Protein AF-A0A955A9N5-F1 (afdb_monomer_lite)

Secondary structure (DSSP, 8-state):
-HHHHHHHHHHS-TTSHHHHHHHHHHHHHHHHHHHHHHHHHHHHHHHHHHHHHHHHHHHHHHHHHHHHHHT---------PPP-TT-HHHHHHHHT-S-S---GGG--HHHHHHHHHHHHHHHHHTS--------

Foldseek 3Di:
DVVQLVVLVVPDPPPDPVSVVVVVVVVVVVVVVVVVVVVVVVVVVVVVVVVVVVVVVLLVVLVVVVCVVVVNPDDDDDDPQDDDPVDVVSVVVLVPDPDVDDDPVPPCVVVSVVVVVVVVVVVVVPPPPPDPPDD

Sequence (135 aa):
ILKQMEQLREKYTEGTPEYDREEKAIASQDTEFRLELVKMRKEFDSSRANVLVKVYSEITHWVKYLSDNMGIQLVMRITREKMDASKPETVQMVMSQDVLYYSPTVDYTDWVLKALQNEAAKTANARPAGNTQTR

Structure (mmCIF, N/CA/C/O backbone):
data_AF-A0A955A9N5-F1
#
_entry.id   AF-A0A955A9N5-F1
#
loop_
_atom_site.group_PDB
_atom_site.id
_atom_site.type_symbol
_atom_site.label_atom_id
_atom_site.label_alt_id
_atom_site.label_comp_id
_atom_site.label_asym_id
_atom_site.label_entity_id
_atom_site.label_seq_id
_atom_site.pdbx_PDB_ins_code
_atom_site.Cartn_x
_atom_site.Cartn_y
_atom_site.Cartn_z
_atom_site.occupancy
_atom_site.B_iso_or_equiv
_atom_site.auth_seq_id
_atom_site.auth_comp_id
_atom_site.auth_asym_id
_atom_site.auth_atom_id
_atom_site.pdbx_PDB_model_num
ATOM 1 N N . ILE A 1 1 ? -15.445 0.979 34.835 1.00 76.94 1 ILE A N 1
ATOM 2 C CA . ILE A 1 1 ? -16.102 -0.021 35.715 1.00 76.94 1 ILE A CA 1
ATOM 3 C C . ILE A 1 1 ? -15.397 -0.252 37.043 1.00 76.94 1 ILE A C 1
ATOM 5 O O . ILE A 1 1 ? -15.957 0.196 38.023 1.00 76.94 1 ILE A O 1
ATOM 9 N N . LEU A 1 2 ? -14.239 -0.936 37.129 1.00 78.81 2 LEU A N 1
ATOM 10 C CA . LEU A 1 2 ? -13.697 -1.414 38.424 1.00 78.81 2 LEU A CA 1
ATOM 11 C C . LEU A 1 2 ? -13.597 -0.296 39.475 1.00 78.81 2 LEU A C 1
ATOM 13 O O . LEU A 1 2 ? -14.167 -0.410 40.550 1.00 78.81 2 LEU A O 1
ATOM 17 N N . LYS A 1 3 ? -13.021 0.844 39.084 1.00 83.69 3 LYS A N 1
ATOM 18 C CA . LYS A 1 3 ? -12.931 2.048 39.921 1.00 83.69 3 LYS A CA 1
ATOM 19 C C . LYS A 1 3 ? -14.290 2.691 40.256 1.00 83.69 3 LYS A C 1
ATOM 21 O O . LYS A 1 3 ? -14.439 3.283 41.313 1.00 83.69 3 LYS A O 1
ATOM 26 N N . GLN A 1 4 ? -15.278 2.605 39.362 1.00 80.31 4 GLN A N 1
ATOM 27 C CA . GLN A 1 4 ? -16.629 3.147 39.595 1.00 80.31 4 GLN A CA 1
ATOM 28 C C . GLN A 1 4 ? -17.451 2.242 40.522 1.00 80.31 4 GLN A C 1
ATOM 30 O O . GLN A 1 4 ? -18.209 2.742 41.341 1.00 80.31 4 GLN A O 1
ATOM 35 N N . MET A 1 5 ? -17.272 0.923 40.419 1.00 79.44 5 MET A N 1
ATOM 36 C CA . MET A 1 5 ? -17.894 -0.070 41.300 1.00 79.44 5 MET A CA 1
ATOM 37 C C . MET A 1 5 ? -17.318 -0.011 42.715 1.00 79.44 5 MET A C 1
ATOM 39 O O . MET A 1 5 ? -18.055 -0.120 43.687 1.00 79.44 5 MET A O 1
ATOM 43 N N . GLU A 1 6 ? -16.013 0.218 42.835 1.00 81.44 6 GLU A N 1
ATOM 44 C CA . GLU A 1 6 ? -15.338 0.450 44.114 1.00 81.44 6 GLU A CA 1
ATOM 45 C C . GLU A 1 6 ? -15.870 1.722 44.798 1.00 81.44 6 GLU A C 1
ATOM 47 O O . GLU A 1 6 ? -16.326 1.668 45.936 1.00 81.44 6 GLU A O 1
ATOM 52 N N . GLN A 1 7 ? -15.977 2.830 44.056 1.00 82.56 7 GLN A N 1
ATOM 53 C CA . GLN A 1 7 ? -16.592 4.073 44.546 1.00 82.56 7 GLN A CA 1
ATOM 54 C C . GLN A 1 7 ? -18.079 3.933 44.901 1.0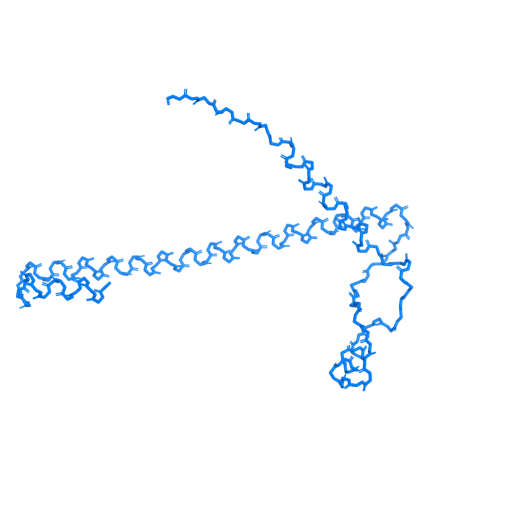0 82.56 7 GLN A C 1
ATOM 56 O O . GLN A 1 7 ? -18.585 4.700 45.720 1.00 82.56 7 GLN A O 1
ATOM 61 N N . LEU A 1 8 ? -18.797 2.997 44.273 1.00 82.25 8 LEU A N 1
ATOM 62 C CA . LEU A 1 8 ? -20.193 2.724 44.598 1.00 82.25 8 LEU A CA 1
ATOM 63 C C . LEU A 1 8 ? -20.316 1.997 45.943 1.00 82.25 8 LEU A C 1
ATOM 65 O O . LEU A 1 8 ? -21.122 2.399 46.780 1.00 82.25 8 LEU A O 1
ATOM 69 N N . ARG A 1 9 ? -19.468 0.985 46.168 1.00 80.06 9 ARG A N 1
ATOM 70 C CA . ARG A 1 9 ? -19.386 0.210 47.419 1.00 80.06 9 ARG A CA 1
ATOM 71 C C . ARG A 1 9 ? -18.927 1.049 48.615 1.00 80.06 9 ARG A C 1
ATOM 73 O O . ARG A 1 9 ? -19.300 0.752 49.742 1.00 80.06 9 ARG A O 1
ATOM 80 N N . GLU A 1 10 ? -18.160 2.112 48.377 1.00 83.50 10 GLU A N 1
ATOM 81 C CA . GLU A 1 10 ? -17.787 3.093 49.409 1.00 83.50 10 GLU A CA 1
ATOM 82 C C . GLU A 1 10 ? -18.940 4.036 49.803 1.00 83.50 10 GLU A C 1
ATOM 84 O O . GLU A 1 10 ? -18.935 4.584 50.904 1.00 83.50 10 GLU A O 1
ATOM 89 N N . LYS A 1 11 ? -19.919 4.256 48.912 1.00 79.62 11 LYS A N 1
ATOM 90 C CA . LYS A 1 11 ? -20.999 5.244 49.101 1.00 79.62 11 LYS A CA 1
ATOM 91 C C . LYS A 1 11 ? -22.332 4.641 49.531 1.00 79.62 11 LYS A C 1
ATOM 93 O O . LYS A 1 11 ? -23.096 5.318 50.215 1.00 79.62 11 LYS A O 1
ATOM 98 N N . TYR A 1 12 ? -22.623 3.409 49.124 1.00 80.31 12 TYR A N 1
ATOM 99 C CA . TYR A 1 12 ? -23.891 2.738 49.398 1.00 80.31 12 TYR A CA 1
ATOM 100 C C . TYR A 1 12 ? -23.651 1.309 49.881 1.00 80.31 12 TYR A C 1
ATOM 102 O O . TYR A 1 12 ? -22.771 0.611 49.381 1.00 80.31 12 TYR A O 1
ATOM 110 N N . THR A 1 13 ? -24.465 0.866 50.839 1.00 81.62 13 THR A N 1
ATOM 111 C CA . THR A 1 13 ? -24.461 -0.524 51.304 1.00 81.62 13 THR A CA 1
ATOM 112 C C . THR A 1 13 ? -25.043 -1.430 50.223 1.00 81.62 13 THR A C 1
ATOM 114 O O . THR A 1 13 ? -26.104 -1.138 49.676 1.00 81.62 13 THR A O 1
ATOM 117 N N . GLU A 1 14 ? -24.368 -2.540 49.933 1.00 77.75 14 GLU A N 1
ATOM 118 C CA . GLU A 1 14 ? -24.852 -3.540 48.976 1.00 77.75 14 GLU A CA 1
ATOM 119 C C . GLU A 1 14 ? -26.258 -4.038 49.358 1.00 77.75 14 GLU A C 1
ATOM 121 O O . GLU A 1 14 ? -26.528 -4.337 50.524 1.00 77.75 14 GLU A O 1
ATOM 126 N N . GLY A 1 15 ? -27.159 -4.111 48.373 1.00 75.56 15 GLY A N 1
ATOM 127 C CA . GLY A 1 15 ? -28.546 -4.553 48.554 1.00 75.56 15 GLY A CA 1
ATOM 128 C C . GLY A 1 15 ? -29.539 -3.466 48.978 1.00 75.56 15 GLY A C 1
ATOM 129 O O . GLY A 1 15 ? -30.697 -3.784 49.260 1.00 75.56 15 GLY A O 1
ATOM 130 N N . THR A 1 16 ? -29.134 -2.190 49.036 1.00 85.44 16 THR A N 1
ATOM 131 C CA . THR A 1 16 ? -30.096 -1.081 49.132 1.00 85.44 16 THR A CA 1
ATOM 132 C C . THR A 1 16 ? -30.683 -0.738 47.756 1.00 85.44 16 THR A C 1
ATOM 134 O O . THR A 1 16 ? -30.003 -0.885 46.737 1.00 85.44 16 THR A O 1
ATOM 137 N N . PRO A 1 17 ? -31.923 -0.212 47.690 1.00 84.50 17 PRO A N 1
ATOM 138 C CA . PRO A 1 17 ?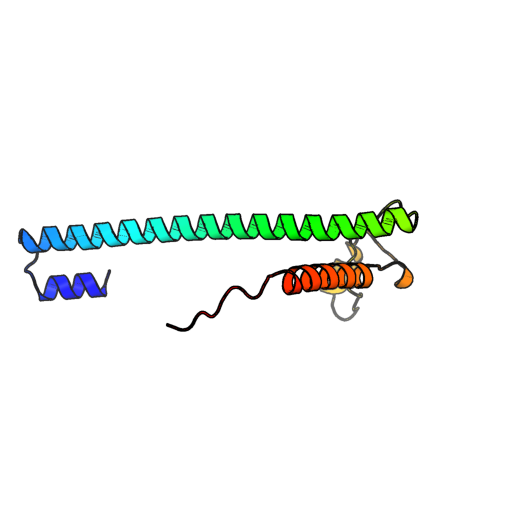 -32.531 0.212 46.427 1.00 84.50 17 PRO A CA 1
ATOM 139 C C . PRO A 1 17 ? -31.699 1.244 45.650 1.00 84.50 17 PRO A C 1
ATOM 141 O O . PRO A 1 17 ? -31.786 1.316 44.424 1.00 84.50 17 PRO A O 1
ATOM 144 N N . GLU A 1 18 ? -30.920 2.068 46.349 1.00 81.69 18 GLU A N 1
ATOM 145 C CA . GLU A 1 18 ? -30.030 3.072 45.768 1.00 81.69 18 GLU A CA 1
ATOM 146 C C . GLU A 1 18 ? -28.777 2.436 45.149 1.00 81.69 18 GLU A C 1
ATOM 148 O O . GLU A 1 18 ? -28.399 2.819 44.041 1.00 81.69 18 GLU A O 1
ATOM 153 N N . TYR A 1 19 ? -28.182 1.436 45.813 1.00 85.81 19 TYR A N 1
ATOM 154 C CA . TYR A 1 19 ? -27.048 0.676 45.279 1.00 85.81 19 TYR A CA 1
ATOM 155 C C . TYR A 1 19 ? -27.435 -0.037 43.981 1.00 85.81 19 TYR A C 1
ATOM 157 O O . TYR A 1 19 ? -26.770 0.140 42.963 1.00 85.81 19 TYR A O 1
ATOM 165 N N . ASP A 1 20 ? -28.559 -0.758 43.983 1.00 85.31 20 ASP A N 1
ATOM 166 C CA . ASP A 1 20 ? -29.020 -1.531 42.824 1.00 85.31 20 ASP A CA 1
ATOM 167 C C . ASP A 1 20 ? -29.300 -0.638 41.601 1.00 85.31 20 ASP A C 1
ATOM 169 O O . ASP A 1 20 ? -29.068 -1.030 40.453 1.00 85.31 20 ASP A O 1
ATOM 173 N N . ARG A 1 21 ? -29.801 0.588 41.820 1.00 88.50 21 ARG A N 1
ATOM 174 C CA . ARG A 1 21 ? -30.043 1.561 40.740 1.00 88.50 21 ARG A CA 1
ATOM 175 C C . ARG A 1 21 ? -28.745 2.032 40.099 1.00 88.50 21 ARG A C 1
ATOM 177 O O . ARG A 1 21 ? -28.650 2.045 38.872 1.00 88.50 21 ARG A O 1
ATOM 184 N N . GLU A 1 22 ? -27.772 2.423 40.911 1.00 85.94 22 GLU A N 1
ATOM 185 C CA . GLU A 1 22 ? -26.486 2.931 40.432 1.00 85.94 22 GLU A CA 1
ATOM 186 C C . GLU A 1 22 ? -25.620 1.813 39.835 1.00 85.94 22 GLU A C 1
ATOM 188 O O . GLU A 1 22 ? -24.994 2.003 38.791 1.00 85.94 22 GLU A O 1
ATOM 193 N N . GLU A 1 23 ? -25.647 0.609 40.414 1.00 85.69 23 GLU A N 1
ATOM 194 C CA . GLU A 1 23 ? -24.990 -0.572 39.847 1.00 85.69 23 GLU A CA 1
ATOM 195 C C . GLU A 1 23 ? -25.544 -0.870 38.448 1.00 85.69 23 GLU A C 1
ATOM 197 O O . GLU A 1 23 ? -24.786 -1.023 37.483 1.00 85.69 23 GLU A O 1
ATOM 202 N N . LYS A 1 24 ? -26.876 -0.862 38.308 1.00 87.94 24 LYS A N 1
ATOM 203 C CA . LYS A 1 24 ? -27.548 -1.051 37.020 1.00 87.94 24 LYS A CA 1
ATOM 204 C C . LYS A 1 24 ? -27.211 0.060 36.024 1.00 87.94 24 LYS A C 1
ATOM 206 O O . LYS A 1 24 ? -27.045 -0.227 34.837 1.00 87.94 24 LYS A O 1
ATOM 211 N N . ALA A 1 25 ? -27.074 1.306 36.479 1.00 88.94 25 ALA A N 1
ATOM 212 C CA . ALA A 1 25 ? -26.673 2.427 35.633 1.00 88.94 25 ALA A CA 1
ATOM 213 C C . ALA A 1 25 ? -25.237 2.261 35.107 1.00 88.94 25 ALA A C 1
ATOM 215 O O . ALA A 1 25 ? -25.011 2.391 33.903 1.00 88.94 25 ALA A O 1
ATOM 216 N N . ILE A 1 26 ? -24.280 1.897 35.967 1.00 88.62 26 ILE A N 1
ATOM 217 C CA . ILE A 1 26 ? -22.887 1.663 35.557 1.00 88.62 26 ILE A CA 1
ATOM 218 C C . ILE A 1 26 ? -22.789 0.451 34.618 1.00 88.62 26 ILE A C 1
ATOM 220 O O . ILE A 1 26 ? -22.070 0.504 33.619 1.00 88.62 26 ILE A O 1
ATOM 224 N N . ALA A 1 27 ? -23.521 -0.632 34.895 1.00 87.25 27 ALA A N 1
ATOM 225 C CA . ALA A 1 27 ? -23.561 -1.807 34.022 1.00 87.25 27 ALA A CA 1
ATOM 226 C C . ALA A 1 27 ? -24.157 -1.482 32.638 1.00 87.25 27 ALA A C 1
ATOM 228 O O . ALA A 1 27 ? -23.653 -1.950 31.612 1.00 87.25 27 ALA A O 1
ATOM 229 N N . SER A 1 28 ? -25.196 -0.639 32.595 1.00 90.50 28 SER A N 1
ATOM 230 C CA . SER A 1 28 ? -25.781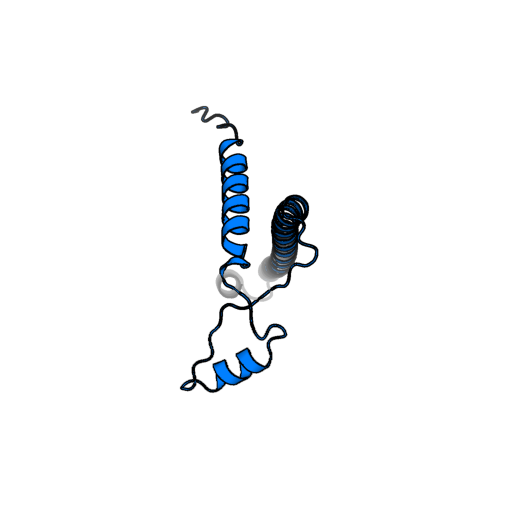 -0.148 31.343 1.00 90.50 28 SER A CA 1
ATOM 231 C C . SER A 1 28 ? -24.785 0.703 30.555 1.00 90.50 28 SER A C 1
ATOM 233 O O . SER A 1 28 ? -24.608 0.473 29.360 1.00 90.50 28 SER A O 1
ATOM 235 N N . GLN A 1 29 ? -24.093 1.635 31.218 1.00 90.06 29 GLN A N 1
ATOM 236 C CA . GLN A 1 29 ? -23.077 2.486 30.589 1.00 90.06 29 GLN A CA 1
ATOM 237 C C . GLN A 1 29 ? -21.901 1.674 30.039 1.00 90.06 29 GLN A C 1
ATOM 239 O O . GLN A 1 29 ? -21.427 1.953 28.943 1.00 90.06 29 GLN A O 1
ATOM 244 N N . ASP A 1 30 ? -21.440 0.645 30.755 1.00 89.62 30 ASP A N 1
ATOM 245 C CA . ASP A 1 30 ? -20.388 -0.235 30.238 1.00 89.62 30 ASP A CA 1
ATOM 246 C C . ASP A 1 30 ? -20.843 -1.011 29.001 1.00 89.62 30 ASP A C 1
ATOM 248 O O . ASP A 1 30 ? -20.109 -1.129 28.020 1.00 89.62 30 ASP A O 1
ATOM 252 N N . THR A 1 31 ? -22.071 -1.526 29.032 1.00 91.56 31 THR A N 1
ATOM 253 C CA . THR A 1 31 ? -22.641 -2.255 27.896 1.00 91.56 31 THR A CA 1
ATOM 254 C C . THR A 1 31 ? -22.744 -1.349 26.668 1.00 91.56 31 THR A C 1
ATOM 256 O O . THR A 1 31 ? -22.363 -1.754 25.567 1.00 91.56 31 THR A O 1
ATOM 259 N N . GLU A 1 32 ? -23.205 -0.112 26.855 1.00 92.44 32 GLU A N 1
ATOM 260 C CA . GLU A 1 32 ? -23.296 0.895 25.797 1.00 92.44 32 GLU A CA 1
ATOM 261 C C . GLU A 1 32 ? -21.917 1.278 25.253 1.00 92.44 32 GLU A C 1
ATOM 263 O O . GLU A 1 32 ? -21.707 1.242 24.040 1.00 92.44 32 GLU A O 1
ATOM 268 N N . PHE A 1 33 ? -20.946 1.524 26.133 1.00 92.12 33 PHE A N 1
ATOM 269 C CA . PHE A 1 33 ? -19.571 1.830 25.745 1.00 92.12 33 PHE A CA 1
ATOM 270 C C . PHE A 1 33 ? -18.928 0.693 24.940 1.00 92.12 33 PHE A C 1
ATOM 272 O O . PHE A 1 33 ? -18.304 0.922 23.903 1.00 92.12 33 PHE A O 1
ATOM 279 N N . ARG A 1 34 ? -19.110 -0.566 25.358 1.00 92.12 34 ARG A N 1
ATOM 280 C CA . ARG A 1 34 ? -18.618 -1.726 24.595 1.00 92.12 34 ARG A CA 1
ATOM 281 C C . ARG A 1 34 ? -19.274 -1.822 23.222 1.00 92.12 34 ARG A C 1
ATOM 283 O O . ARG A 1 34 ? -18.591 -2.135 22.246 1.00 92.12 34 ARG A O 1
ATOM 290 N N . LEU A 1 35 ? -20.577 -1.557 23.132 1.00 94.69 35 LEU A N 1
ATOM 291 C CA . LEU A 1 35 ? -21.288 -1.537 21.856 1.00 94.69 35 LEU A CA 1
ATOM 292 C C . LEU A 1 35 ? -20.761 -0.420 20.944 1.00 94.69 35 LEU A C 1
ATOM 294 O O . LEU A 1 35 ? -20.568 -0.647 19.749 1.00 94.69 35 LEU A O 1
ATOM 298 N N . GLU A 1 36 ? -20.496 0.761 21.498 1.00 94.31 36 GLU A N 1
ATOM 299 C CA . GLU A 1 36 ? -19.903 1.888 20.780 1.00 94.31 36 GLU A CA 1
ATOM 300 C C . GLU A 1 36 ? -18.500 1.555 20.264 1.00 94.31 36 GLU A C 1
ATOM 302 O O . GLU A 1 36 ? -18.222 1.763 19.085 1.00 94.31 36 GLU A O 1
ATOM 307 N N . LEU A 1 37 ? -17.644 0.933 21.080 1.00 94.69 37 LEU A N 1
ATOM 308 C CA . LEU A 1 37 ? -16.321 0.470 20.647 1.00 94.69 37 LEU A CA 1
ATOM 309 C C . LEU A 1 37 ? -16.403 -0.506 19.465 1.00 94.69 37 LEU A C 1
ATOM 311 O O . LEU A 1 37 ? -15.626 -0.401 18.513 1.00 94.69 37 LEU A O 1
ATOM 315 N N . VAL A 1 38 ? -17.346 -1.452 19.502 1.00 95.19 38 VAL A N 1
ATOM 316 C CA . VAL A 1 38 ? -17.561 -2.401 18.398 1.00 95.19 38 VAL A CA 1
ATOM 317 C C . VAL A 1 38 ? -18.019 -1.674 17.131 1.00 95.19 38 VAL A C 1
ATOM 319 O O . VAL A 1 38 ? -17.510 -1.967 16.046 1.00 95.19 38 VAL A O 1
ATOM 322 N N . LYS A 1 39 ? -18.941 -0.710 17.253 1.00 94.44 39 LYS A N 1
ATOM 323 C CA . LYS A 1 39 ? -19.391 0.121 16.126 1.00 94.44 39 LYS A CA 1
ATOM 324 C C . LYS A 1 39 ? -18.243 0.942 15.544 1.00 94.44 39 LYS A C 1
ATOM 326 O O . LYS A 1 39 ? -17.991 0.832 14.349 1.00 94.44 39 LYS A O 1
ATOM 331 N N . MET A 1 40 ? -17.496 1.662 16.382 1.00 92.75 40 MET A N 1
ATOM 332 C CA . MET A 1 40 ? -16.340 2.456 15.958 1.00 92.75 40 MET A CA 1
ATOM 333 C C . MET A 1 40 ? -15.298 1.599 15.242 1.00 92.75 40 MET A C 1
ATOM 335 O O . MET A 1 40 ? -14.799 1.986 14.188 1.00 92.75 40 MET A O 1
ATOM 339 N N . ARG A 1 41 ? -14.995 0.402 15.761 1.00 92.81 41 ARG A N 1
ATOM 340 C CA . ARG A 1 41 ? -14.078 -0.527 15.090 1.00 92.81 41 ARG A CA 1
ATOM 341 C C . ARG A 1 41 ? -14.588 -0.913 13.702 1.00 92.81 41 ARG A C 1
ATOM 343 O O . ARG A 1 41 ? -13.829 -0.857 12.741 1.00 92.81 41 ARG A O 1
ATOM 350 N N . LYS A 1 42 ? -15.870 -1.261 13.585 1.00 93.06 42 LYS A N 1
ATOM 351 C CA . LYS A 1 42 ? -16.488 -1.632 12.305 1.00 93.06 42 LYS A CA 1
ATOM 35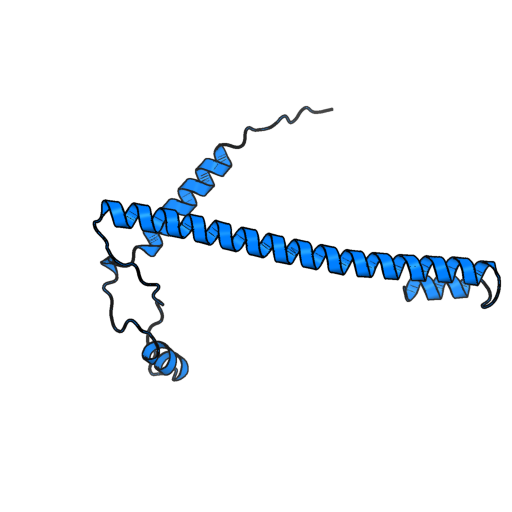2 C C . LYS A 1 42 ? -16.481 -0.475 11.302 1.00 93.06 42 LYS A C 1
ATOM 354 O O . LYS A 1 42 ? -16.193 -0.685 10.122 1.00 93.06 42 LYS A O 1
ATOM 359 N N . GLU A 1 43 ? -16.804 0.732 11.751 1.00 92.38 43 GLU A N 1
ATOM 360 C CA . GLU A 1 43 ? -16.771 1.943 10.927 1.00 92.38 43 GLU A CA 1
ATOM 361 C C . GLU A 1 43 ? -15.354 2.248 10.451 1.00 92.38 43 GLU A C 1
ATOM 363 O O . GLU A 1 43 ? -15.140 2.537 9.274 1.00 92.38 43 GLU A O 1
ATOM 368 N N . PHE A 1 44 ? -14.372 2.107 11.336 1.00 92.56 44 PHE A N 1
ATOM 369 C CA . PHE A 1 44 ? -12.970 2.292 11.004 1.00 92.56 44 PHE A CA 1
ATOM 370 C C . PHE A 1 44 ? -12.464 1.255 9.999 1.00 92.56 44 PHE A C 1
ATOM 372 O O . PHE A 1 44 ? -11.816 1.624 9.020 1.00 92.56 44 PHE A O 1
ATOM 379 N N . ASP A 1 45 ? -12.804 -0.021 10.181 1.00 89.94 45 ASP A N 1
ATOM 380 C CA . ASP A 1 45 ? -12.456 -1.090 9.240 1.00 89.94 45 ASP A CA 1
ATOM 381 C C . ASP A 1 45 ? -13.095 -0.845 7.859 1.00 89.94 45 ASP A C 1
ATOM 383 O O . ASP A 1 45 ? -12.434 -0.979 6.827 1.00 89.94 45 ASP A O 1
ATOM 387 N N . SER A 1 46 ? -14.351 -0.387 7.830 1.00 90.31 46 SER A N 1
ATOM 388 C CA . SER A 1 46 ? -15.053 -0.030 6.587 1.00 90.31 46 SER A CA 1
ATOM 389 C C . SER A 1 46 ? -14.426 1.193 5.906 1.00 90.31 46 SER A C 1
ATOM 391 O O . SER A 1 46 ? -14.214 1.203 4.694 1.00 90.31 46 SER A O 1
ATOM 393 N N . SER A 1 47 ? -14.073 2.218 6.684 1.00 89.31 47 SER A N 1
ATOM 394 C CA . SER A 1 47 ? -13.381 3.412 6.194 1.00 89.31 47 SER A CA 1
ATOM 395 C C . SER A 1 47 ? -12.010 3.064 5.606 1.00 89.31 47 SER A C 1
ATOM 397 O O . SER A 1 47 ? -11.674 3.503 4.506 1.00 89.31 47 SER A O 1
ATOM 399 N N . ARG A 1 48 ? -11.245 2.189 6.272 1.00 85.38 48 ARG A N 1
ATOM 400 C CA . ARG A 1 48 ? -9.970 1.667 5.759 1.00 85.38 48 ARG A CA 1
ATOM 401 C C . ARG A 1 48 ? -10.140 0.945 4.428 1.00 85.38 48 ARG A C 1
ATOM 403 O O . ARG A 1 48 ? -9.364 1.200 3.510 1.00 85.38 48 ARG A O 1
ATOM 410 N N . ALA A 1 49 ? -11.155 0.092 4.302 1.00 90.19 49 ALA A N 1
ATOM 411 C CA . ALA A 1 49 ? -11.449 -0.591 3.046 1.00 90.19 49 ALA A CA 1
ATOM 412 C C . ALA A 1 49 ? -11.742 0.409 1.915 1.00 90.19 49 ALA A C 1
ATOM 414 O O . ALA A 1 49 ? -11.169 0.297 0.832 1.00 90.19 49 ALA A O 1
ATOM 415 N N . ASN A 1 50 ? -12.549 1.439 2.187 1.00 92.06 50 ASN A N 1
ATOM 416 C CA . ASN A 1 50 ? -12.855 2.489 1.212 1.00 92.06 50 ASN A CA 1
ATOM 417 C C . ASN A 1 50 ? -11.600 3.253 0.767 1.00 92.06 50 ASN A C 1
ATOM 419 O O . ASN A 1 50 ? -11.431 3.526 -0.422 1.00 92.06 50 ASN A O 1
ATOM 423 N N . VAL A 1 51 ? -10.696 3.568 1.700 1.00 91.50 51 VAL A N 1
ATOM 424 C CA . VAL A 1 51 ? -9.416 4.215 1.378 1.00 91.50 51 VAL A CA 1
ATOM 425 C C . VAL A 1 51 ? -8.555 3.312 0.493 1.00 91.50 51 VAL A C 1
ATOM 427 O O . VAL A 1 51 ? -8.025 3.787 -0.507 1.00 91.50 51 VAL A O 1
ATOM 430 N N . LEU A 1 52 ? -8.447 2.016 0.803 1.00 90.88 52 LEU A N 1
ATOM 431 C CA . LEU A 1 52 ? -7.672 1.068 -0.006 1.00 90.88 52 LEU A CA 1
ATOM 432 C C . LEU A 1 52 ? -8.221 0.937 -1.432 1.00 90.88 52 LEU A C 1
ATOM 434 O O . LEU A 1 52 ? -7.449 0.976 -2.389 1.00 90.88 52 LEU A O 1
ATOM 438 N N . VAL A 1 53 ? -9.546 0.837 -1.583 1.00 93.75 53 VAL A N 1
ATOM 439 C CA . VAL A 1 53 ? -10.205 0.795 -2.899 1.00 93.75 53 VAL A CA 1
ATOM 440 C C . VAL A 1 53 ? -9.936 2.078 -3.680 1.00 93.75 53 VAL A C 1
ATOM 442 O O . VAL A 1 53 ? -9.598 2.017 -4.862 1.00 93.75 53 VAL A O 1
ATOM 445 N N . LYS A 1 54 ? -10.027 3.238 -3.021 1.00 92.25 54 LYS A N 1
ATOM 446 C CA . LYS A 1 54 ? -9.735 4.529 -3.645 1.00 92.25 54 LYS A CA 1
ATOM 447 C C . LYS A 1 54 ? -8.290 4.598 -4.145 1.00 92.25 54 LYS A C 1
ATOM 449 O O . LYS A 1 54 ? -8.077 4.895 -5.314 1.00 92.25 54 LYS A O 1
ATOM 454 N N . VAL A 1 55 ? -7.316 4.259 -3.300 1.00 91.38 55 VAL A N 1
ATOM 455 C CA . VAL A 1 55 ? -5.890 4.255 -3.673 1.00 91.38 55 VAL A CA 1
ATOM 456 C C . VAL A 1 55 ? -5.634 3.303 -4.843 1.00 91.38 55 VAL A C 1
ATOM 458 O O . VAL A 1 55 ? -4.941 3.659 -5.794 1.00 91.38 55 VAL A O 1
ATOM 461 N N . TYR A 1 56 ? -6.230 2.110 -4.820 1.00 93.25 56 TYR A N 1
ATOM 462 C CA . TYR A 1 56 ? -6.110 1.161 -5.925 1.00 93.25 56 TYR A CA 1
ATOM 463 C C . TYR A 1 56 ? -6.705 1.713 -7.232 1.00 93.25 56 TYR A C 1
ATOM 465 O O . TYR A 1 56 ? -6.099 1.584 -8.298 1.00 93.25 56 TYR A O 1
ATOM 473 N N . SER A 1 57 ? -7.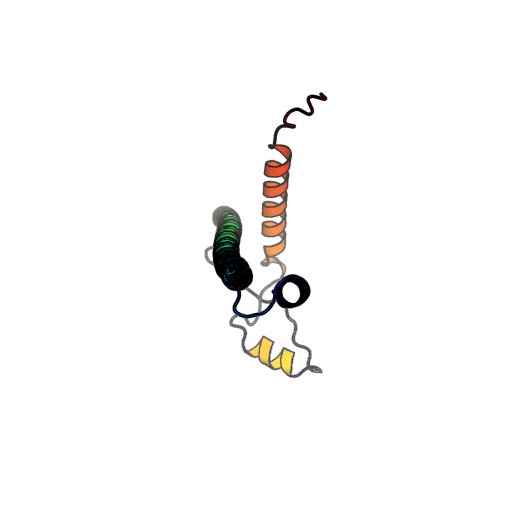857 2.382 -7.160 1.00 94.75 57 SER A N 1
ATOM 474 C CA . SER A 1 57 ? -8.475 3.044 -8.314 1.00 94.75 57 SER A CA 1
ATOM 475 C C . SER A 1 57 ? -7.603 4.170 -8.880 1.00 94.75 57 SER A C 1
ATOM 477 O O . SER A 1 57 ? -7.522 4.328 -10.095 1.00 94.75 57 SER A O 1
ATOM 479 N N . GLU A 1 58 ? -6.944 4.955 -8.028 1.00 93.94 58 GLU A N 1
ATOM 480 C CA . GLU A 1 58 ? -6.054 6.037 -8.465 1.00 93.94 58 GLU A CA 1
ATOM 481 C C . GLU A 1 58 ? -4.786 5.486 -9.131 1.00 93.94 58 GLU A C 1
ATOM 483 O O . GLU A 1 58 ? -4.375 5.972 -10.186 1.00 93.94 58 GLU A O 1
ATOM 488 N N . ILE A 1 59 ? -4.193 4.427 -8.568 1.00 94.56 59 ILE A N 1
ATOM 489 C CA . ILE A 1 59 ? -3.046 3.738 -9.176 1.00 94.56 59 ILE A CA 1
ATOM 490 C C . ILE A 1 59 ? -3.433 3.189 -10.552 1.00 94.56 59 ILE A C 1
ATOM 492 O O . ILE A 1 59 ? -2.745 3.449 -11.537 1.00 94.56 59 ILE A O 1
ATOM 496 N N . THR A 1 60 ? -4.540 2.447 -10.637 1.00 95.38 60 THR A N 1
ATOM 497 C CA . THR A 1 60 ? -4.988 1.835 -11.899 1.00 95.38 60 THR A CA 1
ATOM 498 C C . THR A 1 60 ? -5.338 2.875 -12.959 1.00 95.38 60 THR A C 1
ATOM 500 O O . THR A 1 60 ? -5.024 2.660 -14.128 1.00 95.38 60 THR A O 1
ATOM 503 N N . HIS A 1 61 ? -5.895 4.026 -12.570 1.00 96.00 61 HIS A N 1
ATOM 504 C CA . HIS A 1 61 ? -6.117 5.156 -13.473 1.00 96.00 61 HIS A CA 1
ATOM 505 C C . HIS A 1 61 ? -4.811 5.633 -14.126 1.00 96.00 61 HIS A C 1
ATOM 507 O O . HIS A 1 61 ? -4.722 5.692 -15.353 1.00 96.00 61 HIS A O 1
ATOM 513 N N . TRP A 1 62 ? -3.780 5.920 -13.327 1.00 96.38 62 TRP A N 1
ATOM 514 C CA . TRP A 1 62 ? -2.500 6.410 -13.846 1.00 96.38 62 TRP A CA 1
ATOM 515 C C . TRP A 1 62 ? -1.726 5.350 -14.627 1.00 96.38 62 TRP A C 1
ATOM 517 O O . TRP A 1 62 ? -1.129 5.666 -15.656 1.00 96.38 62 TRP A O 1
ATOM 527 N N . VAL A 1 63 ? -1.775 4.091 -14.185 1.00 96.00 63 VAL A N 1
ATOM 528 C CA . VAL A 1 63 ? -1.203 2.960 -14.926 1.00 96.00 63 VAL A CA 1
ATOM 529 C C . VAL A 1 63 ? -1.869 2.834 -16.293 1.00 96.00 63 VAL A C 1
ATOM 531 O O . VAL A 1 63 ? -1.169 2.709 -17.297 1.00 96.00 63 VAL A O 1
ATOM 534 N N . LYS A 1 64 ? -3.204 2.920 -16.358 1.00 96.56 64 LYS A N 1
ATOM 535 C CA . LYS A 1 64 ? -3.942 2.865 -17.622 1.00 96.56 64 LYS A CA 1
ATOM 536 C C . LYS A 1 64 ? -3.596 4.043 -18.529 1.00 96.56 64 LYS A C 1
ATOM 538 O O . LYS A 1 64 ? -3.285 3.826 -19.693 1.00 96.56 64 LYS A O 1
ATOM 543 N N . TYR A 1 65 ? -3.595 5.262 -17.992 1.00 96.56 65 TYR A N 1
ATOM 544 C CA . TYR A 1 65 ? -3.230 6.462 -18.743 1.00 96.56 65 TYR A CA 1
ATOM 545 C C . TYR A 1 65 ? -1.834 6.341 -19.366 1.00 96.56 65 TYR A C 1
ATOM 547 O O . TYR A 1 65 ? -1.645 6.637 -20.544 1.00 96.56 65 TYR A O 1
ATOM 555 N N . LEU A 1 66 ? -0.847 5.889 -18.589 1.00 95.69 66 LEU A N 1
ATOM 556 C CA . LEU A 1 66 ? 0.502 5.666 -19.098 1.00 95.69 66 LEU A CA 1
ATOM 557 C C . LEU A 1 66 ? 0.512 4.593 -20.191 1.00 95.69 66 LEU A C 1
ATOM 559 O O . LEU A 1 66 ? 1.128 4.779 -21.238 1.00 95.69 66 LEU A O 1
ATOM 563 N N . SER A 1 67 ? -0.194 3.491 -19.941 1.00 96.56 67 SER A N 1
ATOM 564 C CA . SER A 1 67 ? -0.212 2.335 -20.832 1.00 96.56 67 SER A CA 1
ATOM 565 C C . SER A 1 67 ? -0.816 2.669 -22.192 1.00 96.56 67 SER A C 1
ATOM 567 O O . SER A 1 67 ? -0.208 2.354 -23.211 1.00 96.56 67 SER A O 1
ATOM 569 N N . ASP A 1 68 ? -1.940 3.390 -22.214 1.00 96.56 68 ASP A N 1
ATOM 570 C CA . ASP A 1 68 ? -2.598 3.823 -23.449 1.00 96.56 68 ASP A CA 1
ATOM 571 C C . ASP A 1 68 ? -1.690 4.755 -24.276 1.00 96.56 68 ASP A C 1
ATOM 573 O O . ASP A 1 68 ? -1.612 4.627 -25.495 1.00 96.56 68 ASP A O 1
ATOM 577 N N . ASN A 1 69 ? -0.961 5.665 -23.618 1.00 95.62 69 ASN A N 1
ATOM 578 C CA . ASN A 1 69 ? -0.072 6.619 -24.290 1.00 95.62 69 ASN A CA 1
ATOM 579 C C . ASN A 1 69 ? 1.217 5.981 -24.825 1.00 95.62 69 ASN A C 1
ATOM 581 O O . ASN A 1 69 ? 1.797 6.476 -25.790 1.00 95.62 69 ASN A O 1
ATOM 585 N N . MET A 1 70 ? 1.689 4.910 -24.185 1.00 95.12 70 MET A N 1
ATOM 586 C CA . MET A 1 70 ? 2.935 4.227 -24.544 1.00 95.12 70 MET A CA 1
ATOM 587 C C . MET A 1 70 ? 2.715 2.941 -25.352 1.00 95.12 70 MET A C 1
ATOM 589 O O . MET A 1 70 ? 3.689 2.294 -25.730 1.00 95.12 70 MET A O 1
ATOM 593 N N . GLY A 1 71 ? 1.462 2.552 -25.609 1.00 95.56 71 GLY A N 1
ATOM 594 C CA . GLY A 1 71 ? 1.133 1.286 -26.270 1.00 95.56 71 GLY A CA 1
ATOM 595 C C . GLY A 1 71 ? 1.496 0.051 -25.435 1.00 95.56 71 GLY A C 1
ATOM 596 O O . GLY A 1 71 ? 1.841 -0.993 -25.988 1.00 95.56 71 GLY A O 1
ATOM 597 N N . ILE A 1 72 ? 1.474 0.169 -24.103 1.00 96.06 72 ILE A N 1
ATOM 598 C CA . ILE A 1 72 ? 1.741 -0.948 -23.191 1.00 96.06 72 ILE A CA 1
ATOM 599 C C . ILE A 1 72 ? 0.466 -1.781 -23.061 1.00 96.06 72 ILE A C 1
ATOM 601 O O . ILE A 1 72 ? -0.571 -1.293 -22.623 1.00 96.06 72 ILE A O 1
ATOM 605 N N . GLN A 1 73 ? 0.568 -3.067 -23.389 1.00 95.25 73 GLN A N 1
ATOM 606 C CA . GLN A 1 73 ? -0.584 -3.975 -23.406 1.00 95.25 73 GLN A CA 1
ATOM 607 C C . GLN A 1 73 ? -0.786 -4.730 -22.086 1.00 95.25 73 GLN A C 1
ATOM 609 O O . GLN A 1 73 ? -1.878 -5.225 -21.817 1.00 95.25 73 GLN A O 1
ATOM 614 N N . LEU A 1 74 ? 0.267 -4.848 -21.270 1.00 93.31 74 LEU A N 1
ATOM 615 C CA . LEU A 1 74 ? 0.250 -5.584 -20.010 1.00 93.31 74 LEU A CA 1
ATOM 616 C C . LEU A 1 74 ? 1.180 -4.920 -18.996 1.00 93.31 74 LEU A C 1
ATOM 618 O O . LEU A 1 74 ? 2.329 -4.610 -19.304 1.00 93.31 74 LEU A O 1
ATOM 622 N N . VAL A 1 75 ? 0.690 -4.771 -17.768 1.00 94.12 75 VAL A N 1
ATOM 623 C CA . VAL A 1 75 ? 1.470 -4.306 -16.620 1.00 94.12 75 VAL A CA 1
ATOM 624 C C . VAL A 1 75 ? 1.425 -5.384 -15.548 1.00 94.12 75 VAL A C 1
ATOM 626 O O . VAL A 1 75 ? 0.350 -5.853 -15.179 1.00 94.12 75 VAL A O 1
ATOM 629 N N . MET A 1 76 ? 2.595 -5.778 -15.049 1.00 92.62 76 MET A N 1
ATOM 630 C CA . MET A 1 76 ? 2.729 -6.778 -13.993 1.00 92.62 76 MET A CA 1
ATOM 631 C C . MET A 1 76 ? 3.272 -6.132 -12.726 1.00 92.62 76 MET A C 1
ATOM 633 O O . MET A 1 76 ? 4.169 -5.290 -12.779 1.00 92.62 76 MET A O 1
ATOM 637 N N . ARG A 1 77 ? 2.745 -6.551 -11.571 1.00 89.94 77 ARG A N 1
ATOM 638 C CA . ARG A 1 77 ? 3.352 -6.197 -10.289 1.00 89.94 77 ARG A CA 1
ATOM 639 C C . ARG A 1 77 ? 4.643 -6.990 -10.138 1.00 89.94 77 ARG A C 1
ATOM 641 O O . ARG A 1 77 ? 4.627 -8.210 -10.248 1.00 89.94 77 ARG A O 1
ATOM 648 N N . ILE A 1 78 ? 5.724 -6.292 -9.831 1.00 89.12 78 ILE A N 1
ATOM 649 C CA . ILE A 1 78 ? 7.031 -6.885 -9.560 1.00 89.12 78 ILE A CA 1
ATOM 650 C C . ILE A 1 78 ? 7.473 -6.559 -8.136 1.00 89.12 78 ILE A C 1
ATOM 652 O O . ILE A 1 78 ? 7.017 -5.584 -7.535 1.00 89.12 78 ILE A O 1
ATOM 656 N N . THR A 1 79 ? 8.388 -7.365 -7.613 1.00 84.12 79 THR A N 1
ATOM 657 C CA . THR A 1 79 ? 9.085 -7.090 -6.358 1.00 84.12 79 THR A CA 1
ATOM 658 C C . THR A 1 79 ? 10.530 -6.727 -6.690 1.00 84.12 79 THR A C 1
ATOM 660 O O . THR A 1 79 ? 11.170 -7.406 -7.484 1.00 84.12 79 THR A O 1
ATOM 663 N N . ARG A 1 80 ? 11.064 -5.660 -6.084 1.00 84.81 80 ARG A N 1
ATOM 664 C CA . ARG A 1 80 ? 12.445 -5.183 -6.318 1.00 84.81 80 ARG A CA 1
ATOM 665 C C . ARG A 1 80 ? 13.494 -5.910 -5.459 1.00 84.81 80 ARG A C 1
ATOM 667 O O . ARG A 1 80 ? 14.620 -5.431 -5.323 1.00 84.81 80 ARG A O 1
ATOM 674 N N . GLU A 1 81 ? 13.119 -7.018 -4.825 1.00 82.81 81 GLU A N 1
ATOM 675 C CA . GLU A 1 81 ? 14.022 -7.763 -3.952 1.00 82.81 81 GLU A CA 1
ATOM 676 C C . GLU A 1 81 ? 15.075 -8.503 -4.764 1.00 82.81 81 GLU A C 1
ATOM 678 O O . GLU A 1 81 ? 14.785 -9.124 -5.786 1.00 82.81 81 GLU A O 1
ATOM 683 N N . LYS A 1 82 ? 16.315 -8.414 -4.292 1.00 83.06 82 LYS A N 1
ATOM 684 C CA . LYS A 1 82 ? 17.463 -9.065 -4.909 1.00 83.06 82 LYS A CA 1
ATOM 685 C C . LYS A 1 82 ? 17.818 -10.302 -4.106 1.00 83.06 82 LYS A C 1
ATOM 687 O O . LYS A 1 82 ? 17.772 -10.277 -2.880 1.00 83.06 82 LYS A O 1
ATOM 692 N N . MET A 1 83 ? 18.217 -11.351 -4.813 1.00 84.00 83 MET A N 1
ATOM 693 C CA . MET A 1 83 ? 18.731 -12.560 -4.189 1.00 84.00 83 MET A CA 1
ATOM 694 C C . MET A 1 83 ? 20.035 -12.239 -3.453 1.00 84.00 83 MET A C 1
ATOM 696 O O . MET A 1 83 ? 20.972 -11.709 -4.051 1.00 84.00 83 MET A O 1
ATOM 700 N N . ASP A 1 84 ? 20.092 -12.584 -2.173 1.00 88.62 84 ASP A N 1
ATOM 701 C CA . ASP A 1 84 ? 21.295 -12.547 -1.353 1.00 88.62 84 ASP A CA 1
ATOM 702 C C . ASP A 1 84 ? 21.647 -13.986 -0.965 1.00 88.62 84 ASP A C 1
ATOM 704 O O . ASP A 1 84 ? 20.955 -14.629 -0.179 1.00 88.62 84 ASP A O 1
ATOM 708 N N . ALA A 1 85 ? 22.737 -14.511 -1.528 1.00 86.81 85 ALA A N 1
ATOM 709 C CA . ALA A 1 85 ? 23.165 -15.888 -1.291 1.00 86.81 85 ALA A CA 1
ATOM 710 C C . ALA A 1 85 ? 23.534 -16.165 0.179 1.00 86.81 85 ALA A C 1
ATOM 712 O O . ALA A 1 85 ? 23.566 -17.323 0.590 1.00 86.81 85 ALA A O 1
ATOM 713 N N . SER A 1 86 ? 23.791 -15.123 0.979 1.00 92.00 86 SER A N 1
ATOM 714 C CA . SER A 1 86 ? 24.021 -15.262 2.421 1.00 92.00 86 SER A CA 1
ATOM 715 C C . SER A 1 86 ? 22.728 -15.416 3.233 1.00 92.00 86 SER A C 1
ATOM 717 O O . SER A 1 86 ? 22.788 -15.755 4.414 1.00 92.00 86 SER A O 1
ATOM 719 N N . LYS A 1 87 ? 21.565 -15.203 2.599 1.00 91.94 87 LYS A N 1
ATOM 720 C CA . LYS A 1 87 ? 20.231 -15.203 3.208 1.00 91.94 87 LYS A CA 1
ATOM 721 C C . LYS A 1 87 ? 19.300 -16.169 2.473 1.00 91.94 87 LYS A C 1
ATOM 723 O O . LYS A 1 87 ? 18.646 -15.763 1.502 1.00 91.94 87 LYS A O 1
ATOM 728 N N . PRO A 1 88 ? 19.222 -17.440 2.909 1.00 88.44 88 PRO A N 1
ATOM 729 C CA . PRO A 1 88 ? 18.399 -18.468 2.269 1.00 88.44 88 PRO A CA 1
ATOM 730 C C . PRO A 1 88 ? 16.939 -18.048 2.034 1.00 88.44 88 PRO A C 1
ATOM 732 O O . PRO A 1 88 ? 16.343 -18.414 1.022 1.00 88.44 88 PRO A O 1
ATOM 735 N N . GLU A 1 89 ? 16.378 -17.231 2.924 1.00 87.94 89 GLU A N 1
ATOM 736 C CA . GLU A 1 89 ? 15.028 -16.682 2.813 1.00 87.94 89 GLU A CA 1
ATOM 737 C C . GLU A 1 89 ? 14.835 -15.819 1.555 1.00 87.94 89 GLU A C 1
ATOM 739 O O . GLU A 1 89 ? 13.808 -15.923 0.884 1.00 87.94 89 GLU A O 1
ATOM 744 N N . THR A 1 90 ? 15.843 -15.031 1.167 1.00 88.06 90 THR A N 1
ATOM 745 C CA . THR A 1 90 ? 15.779 -14.195 -0.044 1.00 88.06 90 THR A CA 1
ATOM 746 C C . THR A 1 90 ? 15.893 -15.035 -1.313 1.00 88.06 90 THR A C 1
ATOM 748 O O . THR A 1 90 ? 15.274 -14.717 -2.327 1.00 88.06 90 THR A O 1
ATOM 751 N N . VAL A 1 91 ? 16.633 -16.148 -1.255 1.00 86.31 91 VAL A N 1
ATOM 752 C CA . VAL A 1 91 ? 16.763 -17.094 -2.369 1.00 86.31 91 VAL A CA 1
ATOM 753 C C . VAL A 1 91 ? 15.415 -17.740 -2.654 1.00 86.31 91 VAL A C 1
ATOM 755 O O . VAL A 1 91 ? 14.940 -17.689 -3.788 1.00 86.31 91 VAL A O 1
ATOM 758 N N . GLN A 1 92 ? 14.764 -18.285 -1.623 1.00 86.31 92 GLN A N 1
ATOM 759 C CA . GLN A 1 92 ? 13.455 -18.916 -1.776 1.00 86.31 92 GLN A CA 1
ATOM 760 C C . GLN A 1 92 ? 12.400 -17.920 -2.272 1.00 86.31 92 GLN A C 1
ATOM 762 O O . GLN A 1 92 ? 11.571 -18.277 -3.109 1.00 86.31 92 GLN A O 1
ATOM 767 N N . MET A 1 93 ? 12.447 -16.671 -1.796 1.00 86.44 93 MET A N 1
ATOM 768 C CA . MET A 1 93 ? 11.507 -15.639 -2.224 1.00 86.44 93 MET A CA 1
ATOM 769 C C . MET A 1 93 ? 11.708 -15.219 -3.683 1.00 86.44 93 MET A C 1
ATOM 771 O O . MET A 1 93 ? 10.732 -15.042 -4.399 1.00 86.44 93 MET A O 1
ATOM 775 N N . VAL A 1 94 ? 12.950 -15.064 -4.151 1.00 86.62 94 VAL A N 1
ATOM 776 C CA . VAL A 1 94 ? 13.215 -14.719 -5.559 1.00 86.62 94 VAL A CA 1
ATOM 777 C C . VAL A 1 94 ? 12.848 -15.879 -6.483 1.00 86.62 94 VAL A C 1
ATOM 779 O O . VAL A 1 94 ? 12.301 -15.655 -7.557 1.00 86.62 94 VAL A O 1
ATOM 782 N N . MET A 1 95 ? 13.074 -17.121 -6.051 1.00 86.25 95 MET A N 1
ATOM 783 C CA . MET A 1 95 ? 12.704 -18.307 -6.828 1.00 86.25 95 MET A CA 1
ATOM 784 C C . MET A 1 95 ? 11.190 -18.508 -6.983 1.00 86.25 95 MET A C 1
ATOM 786 O O . MET A 1 95 ? 10.780 -19.208 -7.905 1.00 86.25 95 MET A O 1
ATOM 790 N N . SER A 1 96 ? 10.361 -17.929 -6.109 1.00 88.50 96 SER A N 1
ATOM 791 C CA . SER A 1 96 ? 8.898 -18.023 -6.205 1.00 88.50 96 SER A CA 1
ATOM 792 C C . SER A 1 96 ? 8.255 -16.900 -7.023 1.00 88.50 96 SER A C 1
ATOM 794 O O . SER A 1 96 ? 7.034 -16.878 -7.164 1.00 88.50 96 SER A O 1
ATOM 796 N N . GLN A 1 97 ? 9.045 -15.961 -7.552 1.00 88.81 97 GLN A N 1
ATOM 797 C CA . GLN A 1 97 ? 8.527 -14.857 -8.356 1.00 88.81 97 GLN A CA 1
ATOM 798 C C . GLN A 1 97 ? 8.150 -15.322 -9.764 1.00 88.81 97 GLN A C 1
ATOM 800 O O . GLN A 1 97 ? 8.915 -16.016 -10.430 1.00 88.81 97 GLN A O 1
ATOM 805 N N . ASP A 1 98 ? 7.006 -14.844 -10.257 1.00 89.75 98 ASP A N 1
ATOM 806 C CA . ASP A 1 98 ? 6.553 -15.104 -11.630 1.00 89.75 98 ASP A CA 1
ATOM 807 C C . ASP A 1 98 ? 7.451 -14.431 -12.687 1.00 89.75 98 ASP A C 1
ATOM 809 O O . ASP A 1 98 ? 7.506 -14.853 -13.842 1.00 89.75 98 ASP A O 1
ATOM 813 N N . VAL A 1 99 ? 8.160 -13.364 -12.301 1.00 88.50 99 VAL A N 1
ATOM 814 C CA . VAL A 1 99 ? 9.034 -12.581 -13.182 1.00 88.50 99 VAL A CA 1
ATOM 815 C C . VAL A 1 99 ? 10.492 -12.852 -12.830 1.00 88.50 99 VAL A C 1
ATOM 817 O O . VAL A 1 99 ? 10.996 -12.368 -11.824 1.00 88.50 99 VAL A O 1
ATOM 820 N N . LEU A 1 100 ? 11.184 -13.582 -13.705 1.00 86.31 100 LEU A N 1
ATOM 821 C CA . LEU A 1 100 ? 12.608 -13.910 -13.549 1.00 86.31 100 LEU A CA 1
ATOM 822 C C . LEU A 1 100 ? 13.533 -12.719 -13.838 1.00 86.31 100 LEU A C 1
ATOM 824 O O . LEU A 1 100 ? 14.610 -12.597 -13.260 1.00 86.31 100 LEU A O 1
ATOM 828 N N . TYR A 1 101 ? 13.138 -11.862 -14.779 1.00 86.81 101 TYR A N 1
ATOM 829 C CA . TYR A 1 101 ? 13.922 -10.713 -15.212 1.00 86.81 101 TYR A CA 1
ATOM 830 C C . TYR A 1 101 ? 13.015 -9.615 -15.765 1.00 86.81 101 TYR A C 1
ATOM 832 O O . TYR A 1 101 ? 12.060 -9.887 -16.492 1.00 86.81 101 TYR A O 1
ATOM 840 N N . TYR A 1 102 ? 13.370 -8.366 -15.475 1.00 89.81 102 TYR A N 1
ATOM 841 C CA . TYR A 1 102 ? 12.835 -7.185 -16.138 1.00 89.81 102 TYR A CA 1
ATOM 842 C C . TYR A 1 102 ? 13.938 -6.125 -16.247 1.00 89.81 102 TYR A C 1
ATOM 844 O O . TYR A 1 102 ? 14.853 -6.064 -15.423 1.00 89.81 102 TYR A O 1
ATOM 852 N N . SER A 1 103 ? 13.862 -5.272 -17.268 1.00 91.06 103 SER A N 1
ATOM 853 C CA . SER A 1 103 ? 14.764 -4.123 -17.365 1.00 91.06 103 SER A CA 1
ATOM 854 C C . SER A 1 103 ? 14.307 -3.020 -16.402 1.00 91.06 103 SER A C 1
ATOM 856 O O . SER A 1 103 ? 13.133 -2.657 -16.437 1.00 91.06 103 SER A O 1
ATOM 858 N N . PRO A 1 104 ? 15.189 -2.389 -15.604 1.00 90.06 104 PRO A N 1
ATOM 859 C CA . PRO A 1 104 ? 14.799 -1.255 -14.759 1.00 90.06 104 PRO A CA 1
ATOM 860 C C . PRO A 1 104 ? 14.164 -0.093 -15.539 1.00 90.06 104 PRO A C 1
ATOM 862 O O . PRO A 1 104 ? 13.392 0.675 -14.981 1.00 90.06 104 PRO A O 1
ATOM 865 N N . THR A 1 105 ? 14.454 0.022 -16.839 1.00 91.88 105 THR A N 1
ATOM 866 C CA . THR A 1 105 ? 13.863 1.045 -17.722 1.00 91.88 105 THR A CA 1
ATOM 867 C C . THR A 1 105 ? 12.369 0.851 -17.994 1.00 91.88 105 THR A C 1
ATOM 869 O O . THR A 1 105 ? 11.713 1.804 -18.405 1.00 91.88 105 THR A O 1
ATOM 872 N N . VAL A 1 106 ? 11.830 -0.351 -17.756 1.00 91.75 106 VAL A N 1
ATOM 873 C CA . VAL A 1 106 ? 10.394 -0.650 -17.896 1.00 91.75 106 VAL A CA 1
ATOM 874 C C . VAL A 1 106 ? 9.649 -0.605 -16.556 1.00 91.75 106 VAL A C 1
ATOM 876 O O . VAL A 1 106 ? 8.453 -0.885 -16.502 1.00 91.75 106 VAL A O 1
ATOM 879 N N . ASP A 1 107 ? 10.337 -0.251 -15.464 1.00 93.50 107 ASP A N 1
ATOM 880 C CA . ASP A 1 107 ? 9.712 -0.003 -14.165 1.00 93.50 107 ASP A CA 1
ATOM 881 C C . ASP A 1 107 ? 9.202 1.442 -14.102 1.00 93.50 107 ASP A C 1
ATOM 883 O O . ASP A 1 107 ? 9.940 2.392 -13.835 1.00 93.50 107 ASP A O 1
ATOM 887 N N . TYR A 1 108 ? 7.902 1.600 -14.336 1.00 93.75 108 TYR A N 1
ATOM 888 C CA . TYR A 1 108 ? 7.230 2.898 -14.315 1.00 93.75 108 TYR A CA 1
ATOM 889 C C . TYR A 1 108 ? 6.670 3.288 -12.941 1.00 93.75 108 TYR A C 1
ATOM 891 O O . TYR A 1 108 ? 5.942 4.279 -12.840 1.00 93.75 108 TYR A O 1
ATOM 899 N N . THR A 1 109 ? 6.999 2.554 -11.871 1.00 94.44 109 THR A N 1
ATOM 900 C CA . THR A 1 109 ? 6.474 2.820 -10.520 1.00 94.44 109 THR A CA 1
ATOM 901 C C . THR A 1 109 ? 6.730 4.267 -10.103 1.00 94.44 109 THR A C 1
ATOM 903 O O . THR A 1 109 ? 5.821 4.951 -9.638 1.00 94.44 109 THR A O 1
ATOM 906 N N . ASP A 1 110 ? 7.940 4.775 -10.338 1.00 95.00 110 ASP A N 1
ATOM 907 C CA . ASP A 1 110 ? 8.327 6.129 -9.934 1.00 95.00 110 ASP A CA 1
ATOM 908 C C . ASP A 1 110 ? 7.553 7.205 -10.712 1.00 95.00 110 ASP A C 1
ATOM 910 O O . ASP A 1 110 ? 7.257 8.277 -10.179 1.00 95.00 110 ASP A O 1
ATOM 914 N N . TRP A 1 111 ? 7.196 6.924 -11.969 1.00 95.19 111 TRP A N 1
ATOM 915 C CA . TRP A 1 111 ? 6.365 7.816 -12.774 1.00 95.19 111 TRP A CA 1
ATOM 916 C C . TRP A 1 111 ? 4.940 7.884 -12.213 1.00 95.19 111 TRP A C 1
ATOM 918 O O . TRP A 1 111 ? 4.419 8.978 -11.993 1.00 95.19 111 TRP A O 1
ATOM 928 N N . VAL A 1 112 ? 4.344 6.728 -11.901 1.00 94.69 112 VAL A N 1
ATOM 929 C CA . VAL A 1 112 ? 2.993 6.642 -11.319 1.00 94.69 112 VAL A CA 1
ATOM 930 C C . VAL A 1 112 ? 2.945 7.321 -9.948 1.00 94.69 112 VAL A C 1
ATOM 932 O O . VAL A 1 112 ? 2.021 8.084 -9.673 1.00 94.69 112 VAL A O 1
ATOM 935 N N . LEU A 1 113 ? 3.965 7.121 -9.107 1.00 95.00 113 LEU A N 1
ATOM 936 C CA . LEU A 1 113 ? 4.071 7.781 -7.802 1.00 95.00 113 LEU A CA 1
ATOM 937 C C . LEU A 1 113 ? 4.110 9.308 -7.930 1.00 95.00 113 LEU A C 1
ATOM 939 O O . LEU A 1 113 ? 3.417 10.000 -7.185 1.00 95.00 113 LEU A O 1
ATOM 943 N N . LYS A 1 114 ? 4.869 9.844 -8.892 1.00 96.19 114 LYS A N 1
ATOM 944 C CA . LYS A 1 114 ? 4.898 11.290 -9.161 1.00 96.19 114 LYS A CA 1
ATOM 945 C C . LYS A 1 114 ? 3.547 11.804 -9.651 1.00 96.19 114 LYS A C 1
ATOM 947 O O . LYS A 1 114 ? 3.114 12.870 -9.219 1.00 96.19 114 LYS A O 1
ATOM 952 N N . ALA A 1 115 ? 2.866 11.060 -10.522 1.00 94.62 115 ALA A N 1
ATOM 953 C CA . ALA A 1 115 ? 1.540 11.435 -11.006 1.00 94.62 115 ALA A CA 1
ATOM 954 C C . ALA A 1 115 ? 0.513 11.506 -9.859 1.00 94.62 115 ALA A C 1
ATOM 956 O O . ALA A 1 115 ? -0.192 12.506 -9.726 1.00 94.62 115 ALA A O 1
ATOM 957 N N . LEU A 1 116 ? 0.516 10.509 -8.967 1.00 94.00 116 LEU A N 1
ATOM 958 C CA . LEU A 1 116 ? -0.313 10.484 -7.757 1.00 94.00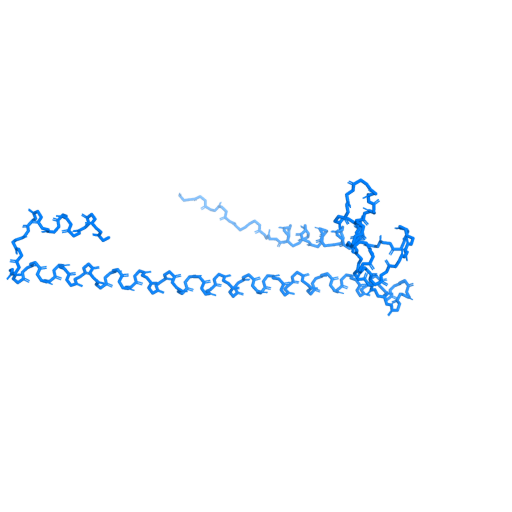 116 LEU A CA 1
ATOM 959 C C . LEU A 1 116 ? -0.017 11.657 -6.815 1.00 94.00 116 LEU A C 1
ATOM 961 O O . LEU A 1 116 ? -0.938 12.319 -6.342 1.00 94.00 116 LEU A O 1
ATOM 965 N N . GLN A 1 117 ? 1.263 11.943 -6.560 1.00 93.69 117 GLN A N 1
ATOM 966 C CA . GLN A 1 117 ? 1.673 13.066 -5.709 1.00 93.69 117 GLN A CA 1
ATOM 967 C C . GLN A 1 117 ? 1.220 14.412 -6.282 1.00 93.69 117 GLN A C 1
ATOM 969 O O . GLN A 1 117 ? 0.723 15.260 -5.542 1.00 93.69 117 GLN A O 1
ATOM 974 N N . ASN A 1 118 ? 1.349 14.599 -7.597 1.00 93.38 118 ASN A N 1
ATOM 975 C CA . ASN A 1 118 ? 0.904 15.814 -8.272 1.00 93.38 118 ASN A CA 1
ATOM 976 C C . ASN A 1 118 ? -0.614 15.987 -8.184 1.00 93.38 118 ASN A C 1
ATOM 978 O O . ASN A 1 118 ? -1.090 17.099 -7.964 1.00 93.38 118 ASN A O 1
ATOM 982 N N . GLU A 1 119 ? -1.375 14.903 -8.337 1.00 89.75 119 GLU A N 1
ATOM 983 C CA . GLU A 1 119 ? -2.830 14.934 -8.195 1.00 89.75 119 GLU A CA 1
ATOM 984 C C . GLU A 1 119 ? -3.237 15.298 -6.763 1.00 89.75 119 GLU A C 1
ATOM 986 O O . GLU A 1 119 ? -4.002 16.240 -6.555 1.00 89.75 119 GLU A O 1
ATOM 991 N N . ALA A 1 120 ? -2.627 14.650 -5.768 1.00 88.69 120 ALA A N 1
ATOM 992 C CA . ALA A 1 120 ? -2.858 14.952 -4.360 1.00 88.69 120 ALA A CA 1
ATOM 993 C C . ALA A 1 120 ? -2.519 16.415 -4.012 1.00 88.69 120 ALA A C 1
ATOM 995 O O . ALA A 1 120 ? -3.279 17.074 -3.298 1.00 88.69 120 ALA A O 1
ATOM 996 N N . ALA A 1 121 ? -1.418 16.953 -4.551 1.00 89.38 121 ALA A N 1
ATOM 997 C CA . ALA A 1 121 ? -1.026 18.350 -4.363 1.00 89.38 121 ALA A CA 1
ATOM 998 C C . ALA A 1 121 ? -2.033 19.330 -4.991 1.00 89.38 121 ALA A C 1
ATOM 1000 O O . ALA A 1 121 ? -2.366 20.350 -4.385 1.00 89.38 121 ALA A O 1
ATOM 1001 N N . LYS A 1 122 ? -2.577 19.015 -6.175 1.00 87.00 122 LYS A N 1
ATOM 1002 C CA . LYS A 1 122 ? -3.645 19.813 -6.801 1.00 87.00 122 LYS A CA 1
ATOM 1003 C C . LYS A 1 122 ? -4.920 19.795 -5.964 1.00 87.00 122 LYS A C 1
ATOM 1005 O O . LYS A 1 122 ? -5.508 20.851 -5.746 1.00 87.00 122 LYS A O 1
ATOM 1010 N N . THR A 1 123 ? -5.327 18.631 -5.452 1.00 82.69 123 THR A N 1
ATOM 1011 C CA . THR A 1 123 ? -6.519 18.532 -4.594 1.00 82.69 123 THR A CA 1
ATOM 1012 C C . THR A 1 123 ? -6.334 19.285 -3.272 1.00 82.69 123 THR A C 1
ATOM 1014 O O . THR A 1 123 ? -7.284 19.880 -2.764 1.00 82.69 123 THR A O 1
ATOM 1017 N N . ALA A 1 124 ? -5.115 19.300 -2.721 1.00 77.56 124 ALA A N 1
ATOM 1018 C CA . ALA A 1 124 ? -4.787 20.055 -1.514 1.00 77.56 124 ALA A CA 1
ATOM 1019 C C . ALA A 1 124 ? -4.867 21.576 -1.738 1.00 77.56 124 ALA A C 1
ATOM 1021 O O . ALA A 1 124 ? -5.454 22.279 -0.919 1.00 77.56 124 ALA A O 1
ATOM 1022 N N . ASN A 1 125 ? -4.353 22.066 -2.870 1.00 73.62 125 ASN A N 1
ATOM 1023 C CA . ASN A 1 125 ? -4.382 23.488 -3.233 1.00 73.62 125 ASN A CA 1
ATOM 1024 C C . ASN A 1 125 ? -5.765 23.975 -3.705 1.00 73.62 125 ASN A C 1
ATOM 1026 O O . ASN A 1 125 ? -6.032 25.173 -3.688 1.00 73.62 125 ASN A O 1
ATOM 1030 N N . ALA A 1 126 ? -6.650 23.062 -4.116 1.00 64.19 126 ALA A N 1
ATOM 1031 C CA . ALA A 1 126 ? -8.020 23.365 -4.525 1.00 64.19 126 ALA A CA 1
ATOM 1032 C C . ALA A 1 126 ? -9.004 23.511 -3.348 1.00 64.19 126 ALA A C 1
ATOM 1034 O O . ALA A 1 126 ? -10.164 23.859 -3.571 1.00 64.19 126 ALA A O 1
ATOM 1035 N N . ARG A 1 127 ? -8.581 23.265 -2.097 1.00 54.34 127 ARG A N 1
ATOM 1036 C CA . ARG A 1 127 ? -9.382 23.622 -0.916 1.00 54.34 127 ARG A CA 1
ATOM 1037 C C . ARG A 1 127 ? -9.329 25.145 -0.734 1.00 54.34 127 ARG A C 1
ATOM 1039 O O . ARG A 1 127 ? -8.256 25.658 -0.417 1.00 54.34 127 ARG A O 1
ATOM 1046 N N . PRO A 1 128 ? -10.444 25.884 -0.902 1.00 52.34 128 PRO A N 1
ATOM 1047 C CA . PRO A 1 128 ? -10.446 27.303 -0.592 1.00 52.34 128 PRO A CA 1
ATOM 1048 C C . PRO A 1 128 ? -10.161 27.474 0.901 1.00 52.34 128 PRO A C 1
ATOM 1050 O O . PRO A 1 128 ? -10.705 26.739 1.728 1.00 52.34 128 PRO A O 1
ATOM 1053 N N . ALA A 1 129 ? -9.317 28.448 1.238 1.00 55.62 129 ALA A N 1
ATOM 1054 C CA . ALA A 1 129 ? -9.137 28.928 2.599 1.00 55.62 129 ALA A CA 1
ATOM 1055 C C . ALA A 1 129 ? -10.487 29.457 3.121 1.00 55.62 129 ALA A C 1
ATOM 1057 O O . ALA A 1 129 ? -10.855 30.608 2.902 1.00 55.62 129 ALA A O 1
ATOM 1058 N N . GLY A 1 130 ? -11.269 28.577 3.743 1.00 49.62 130 GLY A N 1
ATOM 1059 C CA . GLY A 1 130 ? -12.559 28.902 4.332 1.00 49.62 130 GLY A CA 1
ATOM 1060 C C . GLY A 1 130 ? -12.378 29.667 5.639 1.00 49.62 130 GLY A C 1
ATOM 1061 O O . GLY A 1 130 ? -12.070 29.064 6.658 1.00 49.62 130 GLY A O 1
ATOM 1062 N N . ASN A 1 131 ? -12.579 30.984 5.568 1.00 51.75 131 ASN A N 1
ATOM 1063 C CA . ASN A 1 131 ? -12.984 31.914 6.628 1.00 51.75 131 ASN A CA 1
ATOM 1064 C C . ASN A 1 131 ? -12.482 31.644 8.059 1.00 51.75 131 ASN A C 1
ATOM 1066 O O . ASN A 1 131 ? -13.226 31.166 8.915 1.00 51.75 131 ASN A O 1
ATOM 1070 N N . THR A 1 132 ? -11.294 32.161 8.376 1.00 46.53 132 THR A N 1
ATOM 1071 C CA . THR A 1 132 ? -10.993 32.625 9.738 1.00 46.53 132 THR A CA 1
ATOM 1072 C C . THR A 1 132 ? -11.693 33.972 9.951 1.00 46.53 132 THR A C 1
ATOM 1074 O O . THR A 1 132 ? -11.088 35.031 9.805 1.00 46.53 132 THR A O 1
ATOM 1077 N N . GLN A 1 133 ? -12.999 33.948 10.236 1.00 51.78 133 GLN A N 1
ATOM 1078 C CA . GLN A 1 133 ? -13.675 35.087 10.860 1.00 51.78 133 GLN A CA 1
ATOM 1079 C C . GLN A 1 133 ? -13.475 34.977 12.371 1.00 51.78 133 GLN A C 1
ATOM 1081 O O . GLN A 1 133 ? -14.106 34.170 13.048 1.00 51.78 133 GLN A O 1
ATOM 1086 N N . THR A 1 134 ? -12.541 35.783 12.865 1.00 46.66 134 THR A N 1
ATOM 1087 C CA . THR A 1 134 ? -12.305 36.071 14.277 1.00 46.66 134 THR A CA 1
ATOM 1088 C C . THR A 1 134 ? -13.601 36.568 14.919 1.00 46.66 134 THR A C 1
ATOM 1090 O O . THR A 1 134 ? -14.208 37.518 14.418 1.00 46.66 134 THR A O 1
ATOM 1093 N N . ARG A 1 135 ? -14.015 35.938 16.018 1.00 46.28 135 ARG A N 1
ATOM 1094 C CA . ARG A 1 135 ? -15.018 36.467 16.942 1.00 46.28 135 ARG A CA 1
ATOM 1095 C C . ARG A 1 135 ? -14.414 36.537 18.332 1.00 46.28 135 ARG A C 1
ATOM 1097 O O . ARG A 1 135 ? -13.632 35.616 18.654 1.00 46.28 135 ARG A O 1
#

Radius of gyration: 28.61 Å; chains: 1; bounding box: 57×55×78 Å

pLDDT: mean 86.59, std 11.15, range [46.28, 96.56]